Protein AF-A0A5Q2NMG6-F1 (afdb_monomer_lite)

Secondary structure (DSSP, 8-state):
-HHHHHHHHHHHHHH--HHHHHHHTS--HHHHHHIIIIIHHHHSS-TTEEEEEEEE-TTS-EEEEEEEEGGGTEEEEEE-HIIIIIS--HHHHHHHHHHHHHHHHTT-EEEEEEHHHHHS------S-------

Sequence (134 aa):
MISEIEEFVANERASAKGQRLEMLERDLHGTLKLLEKAILPVFNSLDGFSLEFEFKSSYGYNYYADVYYKPLHAIFECDGFVPHAELMTRERFAWERQRSRAISLGGYRYLPFSYDELDKKKRSLPSSDLRASW

pLDDT: mean 89.18, std 15.32, range [41.5, 98.75]

Foldseek 3Di:
DVVQLVVQLVVLLVPDDDPLNVVSPDDLVQLSLCCVQPNCVVPVHCPQKHAQDWDAAPVGDIGTAGMAHRVQLAGEHEDECCDPPVPDDPVNVVVVVSVVVRCVVVVYHYHYDYNVNSPDDDPPDPPDDPDDDD

Radius of gyration: 16.18 Å; chains: 1; bounding box: 41×34×40 Å

Structure (mmCIF, N/CA/C/O backbone):
data_AF-A0A5Q2NMG6-F1
#
_entry.id   AF-A0A5Q2NMG6-F1
#
loop_
_atom_site.group_PDB
_atom_site.id
_atom_site.type_symbol
_atom_site.label_atom_id
_atom_site.label_alt_id
_atom_site.label_comp_id
_atom_site.label_asym_id
_atom_site.label_entity_id
_atom_site.label_seq_id
_atom_site.pdbx_PDB_ins_code
_atom_site.Cartn_x
_atom_site.Cartn_y
_atom_site.Cartn_z
_atom_site.occupancy
_atom_site.B_iso_or_equiv
_atom_site.auth_seq_id
_atom_site.auth_comp_id
_atom_site.auth_asym_id
_atom_site.auth_atom_id
_atom_site.pdbx_PDB_model_num
ATOM 1 N N . MET A 1 1 ? -18.069 9.344 3.321 1.00 62.06 1 MET A N 1
ATOM 2 C CA . MET A 1 1 ? -17.290 8.681 2.253 1.00 62.06 1 MET A CA 1
ATOM 3 C C . MET A 1 1 ? -15.982 9.413 1.995 1.00 62.06 1 MET A C 1
ATOM 5 O O . MET A 1 1 ? -14.981 8.914 2.471 1.00 62.06 1 MET A O 1
ATOM 9 N N . ILE A 1 2 ? -15.947 10.595 1.354 1.00 72.12 2 ILE A N 1
ATOM 10 C CA . ILE A 1 2 ? -14.667 11.320 1.149 1.00 72.12 2 ILE A CA 1
ATOM 11 C C . ILE A 1 2 ? -13.988 11.646 2.490 1.00 72.12 2 ILE A C 1
ATOM 13 O O . ILE A 1 2 ? -12.831 11.301 2.680 1.00 72.12 2 ILE A O 1
ATOM 17 N N . SER A 1 3 ? -14.750 12.158 3.461 1.00 84.25 3 SER A N 1
ATOM 18 C CA . SER A 1 3 ? -14.241 12.452 4.809 1.00 84.25 3 SER A CA 1
ATOM 19 C C . SER A 1 3 ? -13.706 11.226 5.565 1.00 84.25 3 SER A C 1
ATOM 21 O O . SER A 1 3 ? -12.806 11.354 6.379 1.00 84.25 3 SER A O 1
ATOM 23 N N . GLU A 1 4 ? -14.253 10.036 5.298 1.00 93.44 4 GLU A N 1
ATOM 24 C CA . GLU A 1 4 ? -13.845 8.781 5.946 1.00 93.44 4 GLU A CA 1
ATOM 25 C C . GLU A 1 4 ? -12.524 8.265 5.366 1.00 93.44 4 GLU A C 1
ATOM 27 O O . GLU A 1 4 ? -11.645 7.839 6.109 1.00 93.44 4 GLU A O 1
ATOM 32 N N . ILE A 1 5 ? -12.349 8.363 4.043 1.00 96.00 5 ILE A N 1
ATOM 33 C CA . ILE A 1 5 ? -11.079 8.034 3.383 1.00 96.00 5 ILE A CA 1
ATOM 34 C C . ILE A 1 5 ? -9.978 8.992 3.845 1.00 96.00 5 ILE A C 1
ATOM 36 O O . ILE A 1 5 ? -8.869 8.551 4.131 1.00 96.00 5 ILE A O 1
ATOM 40 N N . GLU A 1 6 ? -10.267 10.292 3.926 1.00 95.75 6 GLU A N 1
ATOM 41 C CA . GLU A 1 6 ? -9.300 11.297 4.379 1.00 95.75 6 GLU A CA 1
ATOM 42 C C . GLU A 1 6 ? -8.828 11.027 5.813 1.00 95.75 6 GLU A C 1
ATOM 44 O O . GLU A 1 6 ? -7.623 11.026 6.074 1.00 95.75 6 GLU A O 1
ATOM 49 N N . GLU A 1 7 ? -9.760 10.740 6.727 1.00 97.06 7 GLU A N 1
ATOM 50 C CA . GLU A 1 7 ? -9.441 10.378 8.109 1.00 97.06 7 GLU A CA 1
ATOM 51 C C . GLU A 1 7 ? -8.633 9.075 8.181 1.00 97.06 7 GLU A C 1
ATOM 53 O O . GLU A 1 7 ? -7.614 9.009 8.872 1.00 97.06 7 GLU A O 1
ATOM 58 N N . PHE A 1 8 ? -9.027 8.056 7.413 1.00 98.00 8 PHE A N 1
ATOM 59 C CA . PHE A 1 8 ? -8.294 6.797 7.333 1.00 98.00 8 PHE A CA 1
ATOM 60 C C . PHE A 1 8 ? -6.855 7.002 6.843 1.00 98.00 8 PHE A C 1
ATOM 62 O O . PHE A 1 8 ? -5.916 6.553 7.495 1.00 98.00 8 PHE A O 1
ATOM 69 N N . VAL A 1 9 ? -6.648 7.748 5.755 1.00 97.88 9 VAL A N 1
ATOM 70 C CA . VAL A 1 9 ? -5.306 8.046 5.221 1.00 97.88 9 VAL A CA 1
ATOM 71 C C . VAL A 1 9 ? -4.466 8.839 6.225 1.00 97.88 9 VAL A C 1
ATOM 73 O O . VAL A 1 9 ? -3.270 8.572 6.373 1.00 97.88 9 VAL A O 1
ATOM 76 N N . ALA A 1 10 ? -5.065 9.796 6.937 1.00 97.62 10 ALA A N 1
ATOM 77 C CA . ALA A 1 10 ? -4.371 10.544 7.982 1.00 97.62 10 ALA A CA 1
ATOM 78 C C . ALA A 1 10 ? -3.896 9.621 9.118 1.00 97.62 10 ALA A C 1
ATOM 80 O O . ALA A 1 10 ? -2.743 9.719 9.546 1.00 97.62 10 ALA A O 1
ATOM 81 N N . ASN A 1 11 ? -4.740 8.680 9.547 1.00 98.00 11 ASN A N 1
ATOM 82 C CA . ASN A 1 11 ? -4.396 7.684 10.563 1.00 98.00 11 ASN A CA 1
ATOM 83 C C . ASN A 1 11 ? -3.298 6.714 10.082 1.00 98.00 11 ASN A C 1
ATOM 85 O O . ASN A 1 11 ? -2.366 6.394 10.830 1.00 98.00 11 ASN A O 1
ATOM 89 N N . GLU A 1 12 ? -3.352 6.289 8.820 1.00 98.31 12 GLU A N 1
ATOM 90 C CA . GLU A 1 12 ? -2.334 5.427 8.212 1.00 98.31 12 GLU A CA 1
ATOM 91 C C . GLU A 1 12 ? -0.966 6.117 8.159 1.00 98.31 12 GLU A C 1
ATOM 93 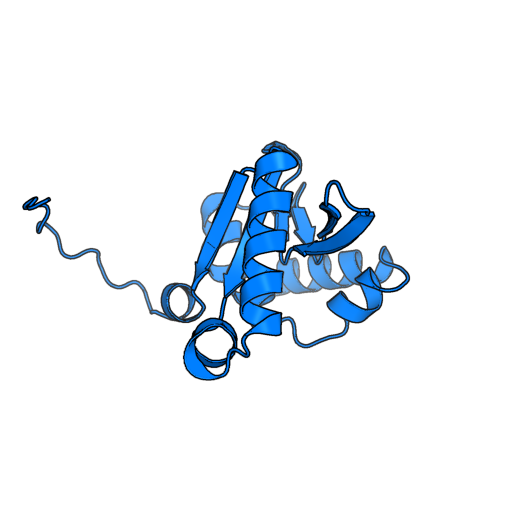O O . GLU A 1 12 ? 0.043 5.512 8.525 1.00 98.31 12 GLU A O 1
ATOM 98 N N . ARG A 1 13 ? -0.929 7.406 7.797 1.00 98.25 13 ARG A N 1
ATOM 99 C CA . ARG A 1 13 ? 0.293 8.226 7.830 1.00 98.25 13 ARG A CA 1
ATOM 100 C C . ARG A 1 13 ? 0.813 8.424 9.249 1.00 98.25 13 ARG A C 1
ATOM 102 O O . ARG A 1 13 ? 1.995 8.214 9.494 1.00 98.25 13 ARG A O 1
ATOM 109 N N . ALA A 1 14 ? -0.060 8.775 10.193 1.00 98.12 14 ALA A N 1
ATOM 110 C CA . ALA A 1 14 ? 0.330 9.021 11.581 1.00 98.12 14 ALA A CA 1
ATOM 111 C C . ALA A 1 14 ? 0.924 7.777 12.269 1.00 98.12 14 ALA A C 1
ATOM 113 O O . ALA A 1 14 ? 1.771 7.898 13.156 1.00 98.12 14 ALA A O 1
ATOM 114 N N . SER A 1 15 ? 0.492 6.581 11.862 1.00 96.94 15 SER A N 1
ATOM 115 C CA . SER A 1 15 ? 0.983 5.308 12.402 1.00 96.94 15 SER A CA 1
ATOM 116 C C . SER A 1 15 ? 2.206 4.742 11.665 1.00 96.94 15 SER A C 1
ATOM 118 O O . SER A 1 15 ? 2.917 3.897 12.219 1.00 96.94 15 SER A O 1
ATOM 120 N N . ALA A 1 16 ? 2.476 5.185 10.433 1.00 97.62 16 ALA A N 1
ATOM 121 C CA . ALA A 1 16 ? 3.571 4.685 9.610 1.00 97.62 16 ALA A CA 1
ATOM 122 C C . ALA A 1 16 ? 4.939 5.272 9.984 1.00 97.62 16 ALA A C 1
ATOM 124 O O . ALA A 1 16 ? 5.059 6.363 10.536 1.00 97.62 16 ALA A O 1
ATOM 125 N N . LYS A 1 17 ? 6.003 4.534 9.646 1.00 97.00 17 LYS A N 1
ATOM 126 C CA . LYS A 1 17 ? 7.403 4.960 9.792 1.00 97.00 17 LYS A CA 1
ATOM 127 C C . LYS A 1 17 ? 8.249 4.419 8.641 1.00 97.00 17 LYS A C 1
ATOM 129 O O . LYS A 1 17 ? 7.875 3.430 8.009 1.00 97.00 17 LYS A O 1
ATOM 134 N N . GLY A 1 18 ? 9.411 5.033 8.423 1.00 97.06 18 GLY A N 1
ATOM 135 C CA . GLY A 1 18 ? 10.392 4.590 7.429 1.00 97.06 18 GLY A CA 1
ATOM 136 C C . GLY A 1 18 ? 9.811 4.554 6.017 1.00 97.06 18 GLY A C 1
ATOM 137 O O . GLY A 1 18 ? 8.986 5.391 5.660 1.00 97.06 18 GLY A O 1
ATOM 138 N N . GLN A 1 19 ? 10.194 3.543 5.239 1.00 97.12 19 GLN A N 1
ATOM 139 C CA . GLN A 1 19 ? 9.812 3.438 3.832 1.00 97.12 19 GLN A CA 1
ATOM 140 C C . GLN A 1 19 ? 8.291 3.363 3.619 1.00 97.12 19 GLN A C 1
ATOM 142 O O . GLN A 1 19 ? 7.798 3.911 2.642 1.00 97.12 19 GLN A O 1
ATOM 147 N N . ARG A 1 20 ? 7.523 2.768 4.544 1.00 97.31 20 ARG A N 1
ATOM 148 C CA . ARG A 1 20 ? 6.054 2.784 4.458 1.00 97.31 20 ARG A CA 1
ATOM 149 C C . ARG A 1 20 ? 5.491 4.207 4.508 1.00 97.31 20 ARG A C 1
ATOM 151 O O . ARG A 1 20 ? 4.594 4.530 3.739 1.00 97.31 20 ARG A O 1
ATOM 158 N N . LEU A 1 21 ? 6.008 5.047 5.410 1.00 98.12 21 LEU A N 1
ATOM 159 C CA . LEU A 1 21 ? 5.590 6.449 5.497 1.00 98.12 21 LEU A CA 1
ATOM 160 C C . LEU A 1 21 ? 5.963 7.196 4.214 1.00 98.12 21 LEU A C 1
ATOM 162 O O . LEU A 1 21 ? 5.119 7.883 3.651 1.00 98.12 21 LEU A O 1
ATOM 166 N N . GLU A 1 22 ? 7.176 6.975 3.704 1.00 97.94 22 GLU A N 1
ATOM 167 C CA . GLU A 1 22 ? 7.610 7.559 2.430 1.00 97.94 22 GLU A CA 1
ATOM 168 C C . GLU A 1 22 ? 6.698 7.162 1.260 1.00 97.94 22 GLU A C 1
ATOM 170 O O . GLU A 1 22 ? 6.490 7.973 0.364 1.00 97.94 22 GLU A O 1
ATOM 175 N N . MET A 1 23 ? 6.147 5.940 1.241 1.00 96.94 23 MET A N 1
ATOM 176 C CA . MET A 1 23 ? 5.154 5.540 0.232 1.00 96.94 23 MET A CA 1
ATOM 177 C C . MET A 1 23 ? 3.821 6.270 0.432 1.00 96.94 23 MET A C 1
ATOM 179 O O . MET A 1 23 ? 3.279 6.813 -0.525 1.00 96.94 23 MET A O 1
ATOM 183 N N . LEU A 1 24 ? 3.331 6.364 1.673 1.00 97.62 24 LEU A N 1
ATOM 184 C CA . LEU A 1 24 ? 2.070 7.046 2.004 1.00 97.62 24 LEU A CA 1
ATOM 185 C C . LEU A 1 24 ? 2.095 8.560 1.741 1.00 97.62 24 LEU A C 1
ATOM 187 O O . LEU A 1 24 ? 1.038 9.187 1.620 1.00 97.62 24 LEU A O 1
ATOM 191 N N . GLU A 1 25 ? 3.279 9.165 1.696 1.00 97.19 25 GLU A N 1
ATOM 192 C CA . GLU A 1 25 ? 3.485 10.581 1.371 1.00 97.19 25 GLU A CA 1
ATOM 193 C C . GLU A 1 25 ? 3.549 10.859 -0.140 1.00 97.19 25 GLU A C 1
ATOM 195 O O . GLU A 1 25 ? 3.495 12.021 -0.547 1.00 97.19 25 GLU A O 1
ATOM 200 N N . ARG A 1 26 ? 3.628 9.819 -0.982 1.00 95.19 26 ARG A N 1
ATOM 201 C CA . ARG A 1 26 ? 3.563 9.958 -2.446 1.00 95.19 26 ARG A CA 1
ATOM 202 C C . ARG A 1 26 ? 2.139 10.252 -2.918 1.00 95.19 26 ARG A C 1
ATOM 204 O O . ARG A 1 26 ? 1.198 10.402 -2.138 1.00 95.19 26 ARG A O 1
ATOM 211 N N . ASP A 1 27 ? 1.996 10.339 -4.236 1.00 92.81 27 ASP A N 1
ATOM 212 C CA . ASP A 1 27 ? 0.695 10.391 -4.881 1.00 92.81 27 ASP A CA 1
ATOM 213 C C . ASP A 1 27 ? -0.052 9.057 -4.706 1.00 92.81 27 ASP A C 1
ATOM 215 O O . ASP A 1 27 ? 0.333 8.035 -5.272 1.00 92.81 27 ASP A O 1
ATOM 219 N N . LEU A 1 28 ? -1.129 9.094 -3.918 1.00 94.81 28 LEU A N 1
ATOM 220 C CA . LEU A 1 28 ? -2.003 7.956 -3.630 1.00 94.81 28 LEU A CA 1
ATOM 221 C C . LEU A 1 28 ? -3.224 7.897 -4.557 1.00 94.81 28 LEU A C 1
ATOM 223 O O . LEU A 1 28 ? -4.198 7.222 -4.237 1.00 94.81 28 LEU A O 1
ATOM 227 N N . HIS A 1 29 ? -3.230 8.607 -5.686 1.00 93.25 29 HIS A N 1
ATOM 228 C CA . HIS A 1 29 ? -4.402 8.711 -6.563 1.00 93.25 29 HIS A CA 1
ATOM 229 C C . HIS A 1 29 ? -5.019 7.356 -6.956 1.00 93.25 29 HIS A C 1
ATOM 231 O O . HIS A 1 29 ? -6.241 7.189 -6.903 1.00 93.25 29 HIS A O 1
ATOM 237 N N . GLY A 1 30 ? -4.185 6.364 -7.292 1.00 93.81 30 GLY A N 1
ATOM 238 C CA . GLY A 1 30 ? -4.633 4.996 -7.581 1.00 93.81 30 GLY A CA 1
ATOM 239 C C . GLY A 1 30 ? -5.279 4.319 -6.367 1.00 93.81 30 GLY A C 1
ATOM 240 O O . GLY A 1 30 ? -6.402 3.818 -6.463 1.00 93.81 30 GLY A O 1
ATOM 241 N N . THR A 1 31 ? -4.612 4.385 -5.214 1.00 96.69 31 THR A N 1
ATOM 242 C CA . THR A 1 31 ? -5.062 3.833 -3.928 1.00 96.69 31 THR A CA 1
ATOM 243 C C . THR A 1 31 ? -6.370 4.469 -3.451 1.00 96.69 31 THR A C 1
ATOM 245 O O . THR A 1 31 ? -7.309 3.766 -3.084 1.00 96.69 31 THR A O 1
ATOM 248 N N . LEU A 1 32 ? -6.492 5.798 -3.519 1.00 96.12 32 LEU A N 1
ATOM 249 C CA . LEU A 1 32 ? -7.712 6.525 -3.154 1.00 96.12 32 LEU A CA 1
ATOM 250 C C . LEU A 1 32 ? -8.893 6.099 -4.030 1.00 96.12 32 LEU A C 1
ATOM 252 O O . LEU A 1 32 ? -9.996 5.872 -3.528 1.00 96.12 32 LEU A O 1
ATOM 256 N N . LYS A 1 33 ? -8.658 5.928 -5.334 1.00 95.12 33 LYS A N 1
ATOM 257 C CA . LYS A 1 33 ? -9.680 5.447 -6.264 1.00 95.12 33 LYS A CA 1
ATOM 258 C C . LYS A 1 33 ? -10.095 4.006 -5.966 1.00 95.12 33 LYS A C 1
ATOM 260 O O . LYS A 1 33 ? -11.283 3.695 -6.023 1.00 95.12 33 LYS A O 1
ATOM 265 N N . LEU A 1 34 ? -9.150 3.143 -5.603 1.00 96.19 34 LEU A N 1
ATOM 266 C CA . LEU A 1 34 ? -9.421 1.769 -5.183 1.00 96.19 34 LEU A CA 1
ATOM 267 C C . LEU A 1 34 ? -10.298 1.724 -3.917 1.00 96.19 34 LEU A C 1
ATOM 269 O O . LEU A 1 34 ? -11.301 1.001 -3.890 1.00 96.19 34 LEU A O 1
ATOM 273 N N . LEU A 1 35 ? -9.988 2.552 -2.911 1.00 97.06 35 LEU A N 1
ATOM 274 C CA . LEU A 1 35 ? -10.806 2.693 -1.701 1.00 97.06 35 LEU A CA 1
ATOM 275 C C . LEU A 1 35 ? -12.236 3.144 -2.030 1.00 97.06 35 LEU A C 1
ATOM 277 O O . LEU A 1 35 ? -13.205 2.532 -1.577 1.00 97.06 35 LEU A O 1
ATOM 281 N N . GLU A 1 36 ? -12.368 4.190 -2.848 1.00 95.56 36 GLU A N 1
ATOM 282 C CA . GLU A 1 36 ? -13.654 4.810 -3.178 1.00 95.56 36 GLU A CA 1
ATOM 283 C C . GLU A 1 36 ? -14.536 3.923 -4.073 1.00 95.56 36 GLU A C 1
ATOM 285 O O . GLU A 1 36 ? -15.755 3.870 -3.893 1.00 95.56 36 GLU A O 1
ATOM 290 N N . LYS A 1 37 ? -13.945 3.254 -5.071 1.00 94.69 37 LYS A N 1
ATOM 291 C CA . LYS A 1 37 ? -14.696 2.586 -6.147 1.00 94.69 37 LYS A CA 1
ATOM 292 C C . LYS A 1 37 ? -14.843 1.081 -5.973 1.00 94.69 37 LYS A C 1
ATOM 294 O O . LYS A 1 37 ? -15.819 0.536 -6.485 1.00 94.69 37 LYS A O 1
ATOM 299 N N . ALA A 1 38 ? -13.923 0.421 -5.271 1.00 95.00 38 ALA A N 1
ATOM 300 C CA . ALA A 1 38 ? -13.948 -1.033 -5.105 1.00 95.00 38 ALA A CA 1
ATOM 301 C C . ALA A 1 38 ? -14.200 -1.456 -3.655 1.00 95.00 38 ALA A C 1
ATOM 303 O O . ALA A 1 38 ? -15.031 -2.329 -3.412 1.00 95.00 38 ALA A O 1
ATOM 304 N N . ILE A 1 39 ? -13.517 -0.837 -2.690 1.00 96.75 39 ILE A N 1
ATOM 305 C CA . ILE A 1 39 ? -13.541 -1.308 -1.299 1.00 96.75 39 ILE A CA 1
ATOM 306 C C . ILE A 1 39 ? -14.787 -0.822 -0.560 1.00 96.75 39 ILE A C 1
ATOM 308 O O . ILE A 1 39 ? -15.624 -1.640 -0.173 1.00 96.75 39 ILE A O 1
ATOM 312 N N . LEU A 1 40 ? -14.962 0.490 -0.393 1.00 95.25 40 LEU A N 1
ATOM 313 C CA . LEU A 1 40 ? -16.089 1.030 0.374 1.00 95.25 40 LEU A CA 1
ATOM 314 C C . LEU A 1 40 ? -17.464 0.560 -0.133 1.00 95.25 40 LEU A C 1
ATOM 316 O O . LEU A 1 40 ? -18.288 0.194 0.705 1.00 95.25 40 LEU A O 1
ATOM 320 N N . PRO A 1 41 ? -17.733 0.477 -1.453 1.00 94.19 41 PRO A N 1
ATOM 321 C CA . PRO A 1 41 ? -19.024 -0.006 -1.946 1.00 94.19 41 PRO A CA 1
ATOM 322 C C . PRO A 1 41 ? -19.349 -1.462 -1.582 1.00 94.19 41 PRO A C 1
ATOM 324 O O . PRO A 1 41 ? -20.520 -1.836 -1.606 1.00 94.19 41 PRO A O 1
ATOM 327 N N . VAL A 1 42 ? -18.338 -2.286 -1.287 1.00 95.38 42 VAL A N 1
ATOM 328 C CA . VAL A 1 42 ? -18.501 -3.713 -0.967 1.00 95.38 42 VAL A CA 1
ATOM 329 C C . VAL A 1 42 ? -18.478 -3.953 0.540 1.00 95.38 42 VAL A C 1
ATOM 331 O O . VAL A 1 42 ? -19.297 -4.714 1.051 1.00 95.38 42 VAL A O 1
ATOM 334 N N . PHE A 1 43 ? -17.549 -3.314 1.251 1.00 95.44 43 PHE A N 1
ATOM 335 C CA . PHE A 1 43 ? -17.302 -3.577 2.671 1.00 95.44 43 PHE A CA 1
ATOM 336 C C . PHE A 1 43 ? -18.027 -2.606 3.608 1.00 95.44 43 PHE A C 1
ATOM 338 O O . PHE A 1 43 ? -18.273 -2.956 4.759 1.00 95.44 43 PHE A O 1
ATOM 345 N N . ASN A 1 44 ? -18.387 -1.409 3.126 1.00 94.25 44 ASN A N 1
ATOM 346 C CA . ASN A 1 44 ? -19.055 -0.348 3.892 1.00 94.25 44 ASN A CA 1
ATOM 347 C C . ASN A 1 44 ? -18.329 0.055 5.200 1.00 94.25 44 ASN A C 1
ATOM 349 O O . ASN A 1 44 ? -18.958 0.525 6.144 1.00 94.25 44 ASN A O 1
ATOM 353 N N . SER A 1 45 ? -17.018 -0.184 5.265 1.00 95.38 45 SER A N 1
ATOM 354 C CA . SER A 1 45 ? -16.097 0.216 6.334 1.00 95.38 45 SER A CA 1
ATOM 355 C C . SER A 1 45 ? -14.654 0.023 5.840 1.00 95.38 45 SER A C 1
ATOM 357 O O . SER A 1 45 ? -14.410 -0.775 4.927 1.00 95.38 45 SER A O 1
ATOM 359 N N . LEU A 1 46 ? -13.704 0.736 6.451 1.00 97.62 46 LEU A N 1
ATOM 360 C CA . LEU A 1 46 ? -12.256 0.555 6.275 1.00 97.62 46 LEU A CA 1
ATOM 361 C C . LEU A 1 46 ? -11.603 -0.211 7.443 1.00 97.62 46 LEU A C 1
ATOM 363 O O . LEU A 1 46 ? -10.380 -0.352 7.502 1.00 97.62 46 LEU A O 1
ATOM 367 N N . ASP A 1 47 ? -12.402 -0.777 8.347 1.00 97.38 47 ASP A N 1
ATOM 368 C CA . ASP A 1 47 ? -11.903 -1.581 9.459 1.00 97.38 47 ASP A CA 1
ATOM 369 C C . ASP A 1 47 ? -11.137 -2.816 8.975 1.00 97.38 47 ASP A C 1
ATOM 371 O O . ASP A 1 47 ? -11.620 -3.623 8.178 1.00 97.38 47 ASP A O 1
ATOM 375 N N . GLY A 1 48 ? -9.929 -3.000 9.506 1.00 97.56 48 GLY A N 1
ATOM 376 C CA . GLY A 1 48 ? -9.057 -4.119 9.147 1.00 97.56 48 GLY A CA 1
ATOM 377 C C . GLY A 1 48 ? -8.316 -3.944 7.820 1.00 97.56 48 GLY A C 1
ATOM 378 O O . GLY A 1 48 ? -7.597 -4.871 7.426 1.00 97.56 48 GLY A O 1
ATOM 379 N N . PHE A 1 49 ? -8.463 -2.791 7.160 1.00 98.62 49 PHE A N 1
ATOM 380 C CA . PHE A 1 49 ? -7.634 -2.399 6.029 1.00 98.62 49 PHE A CA 1
ATOM 381 C C . PHE A 1 49 ? -6.366 -1.667 6.486 1.00 98.62 49 PHE A C 1
ATOM 383 O O . PHE A 1 49 ? -6.319 -1.060 7.555 1.00 98.62 49 PHE A O 1
ATOM 390 N N . SER A 1 50 ? -5.319 -1.737 5.670 1.00 98.50 50 SER A N 1
ATOM 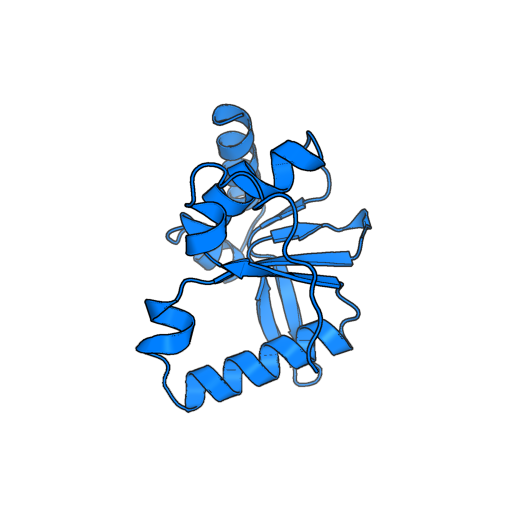391 C CA . SER A 1 50 ? -4.086 -0.966 5.835 1.00 98.50 50 SER A CA 1
ATOM 392 C C . SER A 1 50 ? -3.527 -0.597 4.469 1.00 98.50 50 SER A C 1
ATOM 394 O O . SER A 1 50 ? -3.566 -1.412 3.550 1.00 98.50 50 SER A O 1
ATOM 396 N N . LEU A 1 51 ? -3.002 0.612 4.342 1.00 98.56 51 LEU A N 1
ATOM 397 C CA . LEU A 1 51 ? -2.388 1.135 3.130 1.00 98.56 51 LEU A CA 1
ATOM 398 C C . LEU A 1 51 ? -0.888 0.867 3.105 1.00 98.56 51 LEU A C 1
ATOM 400 O O . LEU A 1 51 ? -0.258 0.770 4.166 1.00 98.56 51 LEU A O 1
ATOM 404 N N . GLU A 1 52 ? -0.316 0.782 1.906 1.00 98.06 52 GLU A N 1
ATOM 405 C CA . GLU A 1 52 ? 1.129 0.604 1.701 1.00 98.06 52 GLU A CA 1
ATOM 406 C C . GLU A 1 52 ? 1.685 -0.508 2.606 1.00 98.06 52 GLU A C 1
ATOM 408 O O . GLU A 1 52 ? 2.622 -0.327 3.390 1.00 98.06 52 GLU A O 1
ATOM 413 N N . PHE A 1 53 ? 1.009 -1.654 2.608 1.00 98.00 53 PHE A N 1
ATOM 414 C CA . PHE A 1 53 ? 1.312 -2.751 3.516 1.00 98.00 53 PHE A CA 1
ATOM 415 C C . PHE A 1 53 ? 2.630 -3.415 3.122 1.00 98.00 53 PHE A C 1
ATOM 417 O O . PHE A 1 53 ? 2.771 -3.915 2.007 1.00 98.00 53 PHE A O 1
ATOM 424 N N . GLU A 1 54 ? 3.586 -3.442 4.052 1.00 97.25 54 GLU A N 1
ATOM 425 C CA . GLU A 1 54 ? 4.879 -4.083 3.832 1.00 97.25 54 GLU A CA 1
ATOM 426 C C . GLU A 1 54 ? 4.763 -5.608 3.927 1.00 97.25 54 GLU A C 1
ATOM 428 O O . GLU A 1 54 ? 4.345 -6.156 4.950 1.00 97.25 54 GLU A O 1
ATOM 433 N N . PHE A 1 55 ? 5.222 -6.304 2.892 1.00 95.56 55 PHE A N 1
ATOM 434 C CA . PHE A 1 55 ? 5.402 -7.751 2.901 1.00 95.56 55 PHE A CA 1
ATOM 435 C C . PHE A 1 55 ? 6.756 -8.133 2.306 1.00 95.56 55 PHE A C 1
ATOM 437 O O . PHE A 1 55 ? 7.370 -7.377 1.551 1.00 95.56 55 PHE A O 1
ATOM 444 N N . LYS A 1 56 ? 7.244 -9.326 2.657 1.00 94.19 56 LYS A N 1
ATOM 445 C CA . LYS A 1 56 ? 8.577 -9.788 2.255 1.00 94.19 56 LYS A CA 1
ATOM 446 C C . LYS A 1 56 ? 8.501 -10.966 1.303 1.00 94.19 56 LYS A C 1
ATOM 448 O O . LYS A 1 56 ? 7.686 -11.868 1.473 1.00 94.19 56 LYS A O 1
ATOM 453 N N . SER A 1 57 ? 9.406 -10.994 0.331 1.00 92.56 57 SER A N 1
ATOM 454 C CA . SER A 1 57 ? 9.685 -12.232 -0.403 1.00 92.56 57 SER A CA 1
ATOM 455 C C . SER A 1 57 ? 10.464 -13.233 0.443 1.00 92.56 57 SER A C 1
ATOM 457 O O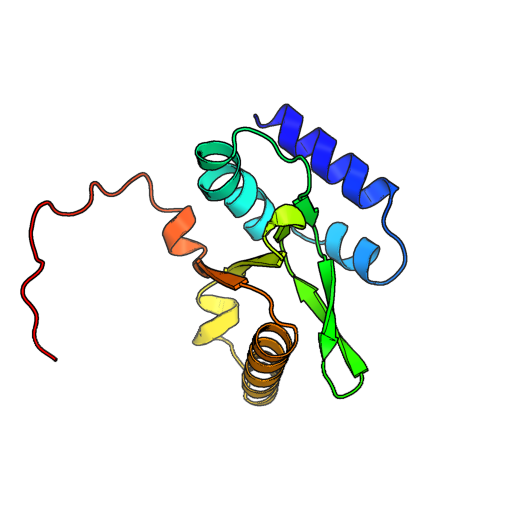 . SER A 1 57 ? 11.134 -12.878 1.413 1.00 92.56 57 SER A O 1
ATOM 459 N N . SER A 1 58 ? 10.492 -14.478 -0.032 1.00 86.81 58 SER A N 1
ATOM 460 C CA . SER A 1 58 ? 11.382 -15.537 0.457 1.00 86.81 58 SER A CA 1
ATOM 461 C C . SER A 1 58 ? 12.873 -15.175 0.420 1.00 86.81 58 SER A C 1
ATOM 463 O O . SER A 1 58 ? 13.665 -15.809 1.106 1.00 86.81 58 SER A O 1
ATOM 465 N N . TYR A 1 59 ? 13.263 -14.172 -0.373 1.00 86.88 59 TYR A N 1
ATOM 466 C CA . TYR A 1 59 ? 14.645 -13.701 -0.507 1.00 86.88 59 TYR A CA 1
ATOM 467 C C . TYR A 1 59 ? 14.937 -12.438 0.319 1.00 86.88 59 TYR A C 1
ATOM 469 O O . TYR A 1 59 ? 16.024 -11.881 0.217 1.00 86.88 59 TYR A O 1
ATOM 477 N N . GLY A 1 60 ? 13.979 -11.967 1.124 1.00 88.81 60 GLY A N 1
ATOM 478 C CA . GLY A 1 60 ? 14.166 -10.822 2.019 1.00 88.81 60 GLY A CA 1
ATOM 479 C C . GLY A 1 60 ? 13.932 -9.447 1.389 1.00 88.81 60 GLY A C 1
ATOM 480 O O . GLY A 1 60 ? 14.097 -8.447 2.081 1.00 88.81 60 GLY A O 1
ATOM 481 N N . TYR A 1 61 ? 13.514 -9.368 0.121 1.00 91.31 61 TYR A N 1
ATOM 482 C CA . TYR A 1 61 ? 13.077 -8.098 -0.470 1.00 91.31 61 TYR A CA 1
ATOM 483 C C . TYR A 1 61 ? 11.748 -7.648 0.123 1.00 91.31 61 TYR A C 1
ATOM 485 O O . TYR A 1 61 ? 10.812 -8.452 0.187 1.00 91.31 61 TYR A O 1
ATOM 493 N N . ASN A 1 62 ? 11.682 -6.368 0.480 1.00 93.75 62 ASN A N 1
ATOM 494 C CA . ASN A 1 62 ? 10.471 -5.689 0.913 1.00 93.75 62 ASN A CA 1
ATOM 495 C C . ASN A 1 62 ? 9.669 -5.202 -0.300 1.00 93.75 62 ASN A C 1
ATOM 497 O O . ASN A 1 62 ? 10.220 -4.599 -1.224 1.00 93.75 62 ASN A O 1
ATOM 501 N N . TYR A 1 63 ? 8.364 -5.438 -0.262 1.00 95.94 63 TYR A N 1
ATOM 502 C CA . TYR A 1 63 ? 7.380 -4.897 -1.188 1.00 95.94 63 TYR A CA 1
ATOM 503 C C . TYR A 1 63 ? 6.290 -4.191 -0.394 1.00 95.94 63 TYR A C 1
ATOM 505 O O . TYR A 1 63 ? 6.034 -4.541 0.755 1.00 95.94 63 TYR A O 1
ATOM 513 N N . TYR A 1 64 ? 5.637 -3.231 -1.036 1.00 96.75 64 TYR A N 1
ATOM 514 C CA . TYR A 1 64 ? 4.510 -2.492 -0.484 1.00 96.75 64 TYR A CA 1
ATOM 515 C C . TYR A 1 64 ? 3.299 -2.775 -1.359 1.00 96.75 64 TYR A C 1
ATOM 517 O O . TYR A 1 64 ? 3.444 -2.850 -2.582 1.00 96.75 64 TYR A O 1
ATOM 525 N N . ALA A 1 65 ? 2.166 -3.054 -0.730 1.00 97.62 65 ALA A N 1
ATOM 526 C CA . ALA A 1 65 ? 0.887 -3.266 -1.389 1.00 97.62 65 ALA A CA 1
ATOM 527 C C . ALA A 1 65 ? -0.039 -2.083 -1.132 1.00 97.62 65 ALA A C 1
ATOM 529 O O . ALA A 1 65 ? -0.139 -1.664 0.022 1.00 97.62 65 ALA A O 1
ATOM 530 N N . ASP A 1 66 ? -0.736 -1.601 -2.162 1.00 97.94 66 ASP A N 1
ATOM 531 C CA . ASP A 1 66 ? -1.563 -0.389 -2.068 1.00 97.94 66 ASP A CA 1
ATOM 532 C C . ASP A 1 66 ? -2.565 -0.503 -0.918 1.00 97.94 66 ASP A C 1
ATOM 534 O O . ASP A 1 66 ? -2.660 0.388 -0.072 1.00 97.94 66 ASP A O 1
ATOM 538 N N . VAL A 1 67 ? -3.284 -1.634 -0.859 1.00 98.56 67 VAL A N 1
ATOM 539 C CA . VAL A 1 67 ? -4.227 -1.939 0.216 1.00 98.56 67 VAL A CA 1
ATOM 540 C C . VAL A 1 67 ? -4.149 -3.407 0.631 1.00 98.56 67 VAL A C 1
ATOM 542 O O . VAL A 1 67 ? -4.258 -4.325 -0.181 1.00 98.56 67 VAL A O 1
ATOM 545 N N . TYR A 1 68 ? -4.060 -3.641 1.934 1.00 98.75 68 TYR A N 1
ATOM 546 C CA . TYR A 1 68 ? -4.138 -4.953 2.559 1.00 98.75 68 TYR A CA 1
ATOM 547 C C . TYR A 1 68 ? -5.375 -5.069 3.444 1.00 98.75 68 TYR A C 1
ATOM 549 O O . TYR A 1 68 ? -5.659 -4.170 4.227 1.00 98.75 68 TYR A O 1
ATOM 557 N N . TYR A 1 69 ? -6.078 -6.198 3.371 1.00 98.62 69 TYR A N 1
ATOM 558 C CA . TYR A 1 69 ? -7.204 -6.528 4.239 1.00 98.62 69 TYR A CA 1
ATOM 559 C C . TYR A 1 69 ? -6.874 -7.729 5.120 1.00 98.62 69 TYR A C 1
ATOM 561 O O . TYR A 1 69 ? -6.818 -8.881 4.664 1.00 98.62 69 TYR A O 1
ATOM 569 N N . LYS A 1 70 ? -6.686 -7.457 6.412 1.00 98.31 70 LYS A N 1
ATOM 570 C CA . LYS A 1 70 ? -6.238 -8.443 7.400 1.00 98.31 70 LYS A CA 1
ATOM 571 C C . LYS A 1 70 ? -7.175 -9.650 7.546 1.00 98.31 70 LYS A C 1
ATOM 573 O O . LYS A 1 70 ? -6.660 -10.767 7.538 1.00 98.31 70 LYS A O 1
ATOM 578 N N . PRO A 1 71 ? -8.509 -9.497 7.646 1.00 98.06 71 PRO A N 1
ATOM 579 C CA . PRO A 1 71 ? -9.415 -10.629 7.856 1.00 98.06 71 PRO A CA 1
ATOM 580 C C . PRO A 1 71 ? -9.388 -11.688 6.748 1.00 98.06 71 PRO A C 1
ATOM 582 O O . PRO A 1 71 ? -9.616 -12.862 7.030 1.00 98.06 71 PRO A O 1
ATOM 585 N N . LEU A 1 72 ? -9.091 -11.306 5.499 1.00 97.81 72 LEU A N 1
ATOM 586 C CA . LEU A 1 72 ? -9.008 -12.255 4.380 1.00 97.81 72 LEU A CA 1
ATOM 587 C C . LEU A 1 72 ? -7.582 -12.566 3.937 1.00 97.81 72 LEU A C 1
ATOM 589 O O . LEU A 1 72 ? -7.422 -13.389 3.031 1.00 97.81 72 LEU A O 1
ATOM 593 N N . HIS A 1 73 ? -6.578 -11.948 4.563 1.00 98.12 73 HIS A N 1
ATOM 594 C CA . HIS A 1 73 ? -5.191 -11.994 4.110 1.00 98.12 73 HIS A CA 1
ATOM 595 C C . HIS A 1 73 ? -5.110 -11.625 2.615 1.00 98.12 73 HIS A C 1
ATOM 597 O O . HIS A 1 73 ? -4.589 -12.378 1.796 1.00 98.12 73 HIS A O 1
ATOM 603 N N . ALA A 1 74 ? -5.740 -10.509 2.237 1.00 98.44 74 ALA A N 1
ATOM 604 C CA . ALA A 1 74 ? -5.934 -10.113 0.842 1.00 98.44 74 ALA A CA 1
ATOM 605 C C . ALA A 1 74 ? -5.196 -8.812 0.517 1.00 98.44 74 ALA A C 1
ATOM 607 O O . ALA A 1 74 ? -5.215 -7.884 1.317 1.00 98.44 74 ALA A O 1
ATOM 608 N N . ILE A 1 75 ? -4.575 -8.757 -0.657 1.00 98.50 75 ILE A N 1
ATOM 609 C CA . ILE A 1 75 ? -3.914 -7.587 -1.232 1.00 98.50 75 ILE A CA 1
ATOM 610 C C . ILE A 1 75 ? -4.732 -7.117 -2.431 1.00 98.50 75 ILE A C 1
ATOM 612 O O . ILE A 1 75 ? -5.054 -7.916 -3.315 1.00 98.50 75 ILE A O 1
ATOM 616 N N . PHE A 1 76 ? -5.029 -5.824 -2.456 1.00 98.50 76 PHE A N 1
ATOM 617 C CA . PHE A 1 76 ? -5.676 -5.128 -3.556 1.00 98.50 76 PHE A CA 1
ATOM 618 C C . PHE A 1 76 ? -4.683 -4.115 -4.130 1.00 98.50 76 PHE A C 1
ATOM 620 O O . PHE A 1 76 ? -4.044 -3.392 -3.368 1.00 98.50 76 PHE A O 1
ATOM 627 N N . GLU A 1 77 ? -4.568 -4.065 -5.454 1.00 97.12 77 GLU A N 1
ATOM 628 C CA . GLU A 1 77 ? -3.645 -3.168 -6.167 1.00 97.12 77 GLU A CA 1
ATOM 629 C C . GLU A 1 77 ? -4.384 -2.368 -7.230 1.00 97.12 77 GLU A C 1
ATOM 631 O O . GLU A 1 77 ? -5.357 -2.865 -7.802 1.00 97.12 77 GLU A O 1
ATOM 636 N N . CYS A 1 78 ? -3.898 -1.168 -7.530 1.00 95.88 78 CYS A N 1
ATOM 637 C CA . CYS A 1 78 ? -4.371 -0.322 -8.616 1.00 95.88 78 CYS A CA 1
ATOM 638 C C . CYS A 1 78 ? -3.234 -0.055 -9.615 1.00 95.88 78 CYS A C 1
ATOM 640 O O . CYS A 1 78 ? -2.438 0.869 -9.455 1.00 95.88 78 CYS A O 1
ATOM 642 N N . ASP A 1 79 ? -3.185 -0.841 -10.689 1.00 92.38 79 ASP A N 1
ATOM 643 C CA . ASP A 1 79 ? -2.143 -0.747 -11.709 1.00 92.38 79 ASP A CA 1
ATOM 644 C C . ASP A 1 79 ? -2.559 0.188 -12.860 1.00 92.38 79 ASP A C 1
ATOM 646 O O . ASP A 1 79 ? -3.609 0.026 -13.492 1.00 92.38 79 ASP A O 1
ATOM 650 N N . GLY A 1 80 ? -1.706 1.158 -13.195 1.00 86.56 80 GLY A N 1
ATOM 651 C CA . GLY A 1 80 ? -1.872 1.998 -14.387 1.00 86.56 80 GLY A CA 1
ATOM 652 C C . GLY A 1 80 ? -1.250 1.368 -15.640 1.00 86.56 80 GLY A C 1
ATOM 653 O O . GLY A 1 80 ? -0.099 0.936 -15.598 1.00 86.56 80 GLY A O 1
ATOM 654 N N . PHE A 1 81 ? -1.947 1.378 -16.785 1.00 84.44 81 PHE A N 1
ATOM 655 C CA . PHE A 1 81 ? -1.443 0.774 -18.033 1.00 84.44 81 PHE A CA 1
ATOM 656 C C . PHE A 1 81 ? -0.103 1.364 -18.499 1.00 84.44 81 PHE A C 1
ATOM 658 O O . PHE A 1 81 ? 0.833 0.630 -18.809 1.00 84.44 81 PHE A O 1
ATOM 665 N N . VAL A 1 82 ? 0.019 2.692 -18.513 1.00 80.75 82 VAL A N 1
ATOM 666 C CA . VAL A 1 82 ? 1.239 3.368 -18.980 1.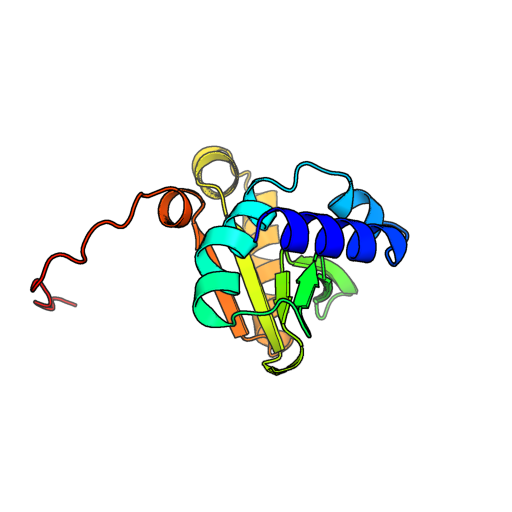00 80.75 82 VAL A CA 1
ATOM 667 C C . VAL A 1 82 ? 2.468 2.963 -18.141 1.00 80.75 82 VAL A C 1
ATOM 669 O O . VAL A 1 82 ? 3.437 2.460 -18.715 1.00 80.75 82 VAL A O 1
ATOM 672 N N . PRO A 1 83 ? 2.453 3.091 -16.796 1.00 76.75 83 PRO A N 1
ATOM 673 C CA . PRO A 1 83 ? 3.590 2.674 -15.974 1.00 76.75 83 PRO A CA 1
ATOM 674 C C . PRO A 1 83 ? 3.811 1.153 -15.912 1.00 76.75 83 PRO A C 1
ATOM 676 O O . PRO A 1 83 ? 4.958 0.722 -15.770 1.00 76.75 83 PRO A O 1
ATOM 679 N N . HIS A 1 84 ? 2.754 0.336 -16.015 1.00 78.94 84 HIS A N 1
ATOM 680 C CA . HIS A 1 84 ? 2.838 -1.118 -15.802 1.00 78.94 84 HIS A CA 1
ATOM 681 C C . HIS A 1 84 ? 2.820 -1.963 -17.085 1.00 78.94 84 HIS A C 1
ATOM 683 O O . HIS A 1 84 ? 2.932 -3.186 -17.005 1.00 78.94 84 HIS A O 1
ATOM 689 N N . ALA A 1 85 ? 2.725 -1.359 -18.267 1.00 80.88 85 ALA A N 1
ATOM 690 C CA . ALA A 1 85 ? 2.790 -2.087 -19.534 1.00 80.88 85 ALA A CA 1
ATOM 691 C C . ALA A 1 85 ? 3.574 -1.328 -20.609 1.00 80.88 85 ALA A C 1
ATOM 693 O O . ALA A 1 85 ? 4.477 -1.903 -21.212 1.00 80.88 85 ALA A O 1
ATOM 694 N N . GLU A 1 86 ? 3.266 -0.051 -20.839 1.00 84.38 86 GLU A N 1
ATOM 695 C CA . GLU A 1 86 ? 3.828 0.697 -21.972 1.00 84.38 86 GLU A CA 1
ATOM 696 C C . GLU A 1 86 ? 5.291 1.110 -21.754 1.00 84.38 86 GLU A C 1
ATOM 698 O O . GLU A 1 86 ? 6.141 0.871 -22.610 1.00 84.38 86 GLU A O 1
ATOM 703 N N . LEU A 1 87 ? 5.601 1.696 -20.595 1.00 88.81 87 LEU A N 1
ATOM 704 C CA . LEU A 1 87 ? 6.933 2.231 -20.275 1.00 88.81 87 LEU A CA 1
ATOM 705 C C . LEU A 1 87 ? 7.789 1.266 -19.437 1.00 88.81 87 LEU A C 1
ATOM 707 O O . LEU A 1 87 ? 8.786 1.660 -18.829 1.00 88.81 87 LEU A O 1
ATOM 711 N N . MET A 1 88 ? 7.397 -0.005 -19.371 1.00 91.62 88 MET A N 1
ATOM 712 C CA . MET A 1 88 ? 8.031 -0.988 -18.500 1.00 91.62 88 MET A CA 1
ATOM 713 C C . MET A 1 88 ? 9.417 -1.410 -19.014 1.00 91.62 88 MET A C 1
ATOM 715 O O . MET A 1 88 ? 9.562 -1.918 -20.126 1.00 91.62 88 MET A O 1
ATOM 719 N N . THR A 1 89 ? 10.446 -1.284 -18.169 1.00 94.56 89 THR A N 1
ATOM 720 C CA . THR A 1 89 ? 11.779 -1.843 -18.456 1.00 94.56 89 THR A CA 1
ATOM 721 C C . THR A 1 89 ? 11.832 -3.348 -18.185 1.00 94.56 89 THR A C 1
ATOM 723 O O . THR A 1 89 ? 10.996 -3.907 -17.469 1.00 94.56 89 THR A O 1
ATOM 726 N N . ARG A 1 90 ? 12.861 -4.031 -18.706 1.00 94.38 90 ARG A N 1
ATOM 727 C CA . ARG A 1 90 ? 13.072 -5.468 -18.454 1.00 94.38 90 ARG A CA 1
ATOM 728 C C . ARG A 1 90 ? 13.309 -5.767 -16.973 1.00 94.38 90 ARG A C 1
ATOM 730 O O . ARG A 1 90 ? 12.781 -6.762 -16.475 1.00 94.38 90 ARG A O 1
ATOM 737 N N . GLU A 1 91 ? 14.062 -4.921 -16.267 1.00 93.50 91 GLU A N 1
ATOM 738 C CA . GLU A 1 91 ? 14.285 -5.089 -14.826 1.00 93.50 91 GLU A CA 1
ATOM 739 C C . GLU A 1 91 ? 12.981 -4.908 -14.053 1.00 93.50 91 GLU A C 1
ATOM 741 O O . GLU A 1 91 ? 12.656 -5.736 -13.202 1.00 93.50 91 GLU A O 1
ATOM 746 N N . ARG A 1 92 ? 12.199 -3.871 -14.386 1.00 90.31 92 ARG A N 1
ATOM 747 C CA . ARG A 1 92 ? 10.900 -3.626 -13.751 1.00 90.31 92 ARG A CA 1
ATOM 748 C C . ARG A 1 92 ? 9.943 -4.790 -13.987 1.00 90.31 92 ARG A C 1
ATOM 750 O O .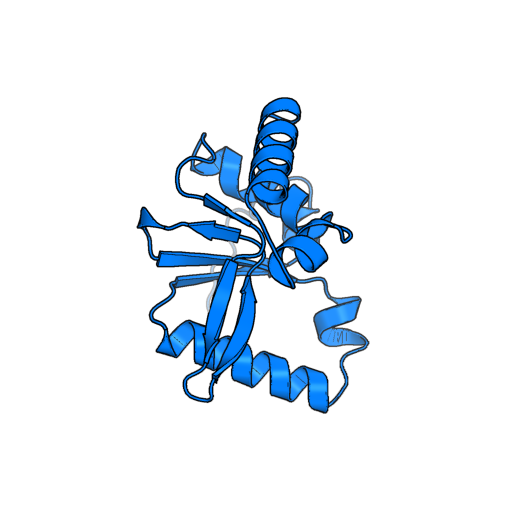 ARG A 1 92 ? 9.310 -5.244 -13.040 1.00 90.31 92 ARG A O 1
ATOM 757 N N . PHE A 1 93 ? 9.896 -5.329 -15.204 1.00 92.50 93 PHE A N 1
ATOM 758 C CA . PHE A 1 93 ? 9.102 -6.519 -15.506 1.00 92.50 93 PHE A CA 1
ATOM 759 C C . PHE A 1 93 ? 9.508 -7.712 -14.631 1.00 92.50 93 PHE A C 1
ATOM 761 O O . PHE A 1 93 ? 8.657 -8.333 -13.992 1.00 92.50 93 PHE A O 1
ATOM 768 N N . ALA A 1 94 ? 10.806 -8.023 -14.554 1.00 93.38 94 ALA A N 1
ATOM 769 C CA . ALA A 1 94 ? 11.304 -9.122 -13.726 1.00 93.38 94 ALA A CA 1
ATOM 770 C C . ALA A 1 94 ? 10.992 -8.912 -12.233 1.00 93.38 94 ALA A C 1
ATOM 772 O O . ALA A 1 94 ? 10.594 -9.863 -11.549 1.00 93.38 94 ALA A O 1
ATOM 773 N N . TRP A 1 95 ? 11.107 -7.669 -11.756 1.00 91.62 95 TRP A N 1
ATOM 774 C CA . TRP A 1 95 ? 10.760 -7.263 -10.396 1.00 91.62 95 TRP A CA 1
ATOM 775 C C . TRP A 1 95 ? 9.278 -7.491 -10.091 1.00 91.62 95 TRP A C 1
ATOM 777 O O . TRP A 1 95 ? 8.953 -8.126 -9.091 1.00 91.62 95 TRP A O 1
ATOM 787 N N . GLU A 1 96 ? 8.377 -7.085 -10.988 1.00 92.31 96 GLU A N 1
ATOM 788 C CA . GLU A 1 96 ? 6.938 -7.340 -10.856 1.00 92.31 96 GLU A CA 1
ATOM 789 C C . GLU A 1 96 ? 6.621 -8.844 -10.861 1.00 92.31 96 GLU A C 1
ATOM 791 O O . GLU A 1 96 ? 5.779 -9.313 -10.094 1.00 92.31 96 GLU A O 1
ATOM 796 N N . ARG A 1 97 ? 7.333 -9.655 -11.661 1.00 94.31 97 ARG A N 1
ATOM 797 C CA . ARG A 1 97 ? 7.170 -11.122 -11.618 1.00 94.31 97 ARG A CA 1
ATOM 798 C C . ARG A 1 97 ? 7.635 -11.713 -10.290 1.00 94.31 97 ARG A C 1
ATOM 800 O O . ARG A 1 97 ? 7.012 -12.652 -9.794 1.00 94.31 97 ARG A O 1
ATOM 807 N N . GLN A 1 98 ? 8.716 -11.192 -9.713 1.00 94.69 98 GLN A N 1
ATOM 808 C CA . GLN A 1 98 ? 9.174 -11.597 -8.384 1.00 94.69 98 GLN A CA 1
ATOM 809 C C . GLN A 1 98 ? 8.176 -11.190 -7.301 1.00 94.69 98 GLN A C 1
ATOM 811 O O . GLN A 1 98 ? 7.844 -12.021 -6.454 1.00 94.69 98 GLN A O 1
ATOM 816 N N . ARG A 1 99 ? 7.646 -9.968 -7.382 1.00 95.06 99 ARG A N 1
ATOM 817 C CA . ARG A 1 99 ? 6.605 -9.456 -6.493 1.00 95.06 99 ARG A CA 1
ATOM 818 C C . ARG A 1 99 ? 5.362 -10.336 -6.528 1.00 95.06 99 ARG A C 1
ATOM 820 O O . ARG A 1 99 ? 4.945 -10.820 -5.482 1.00 95.06 99 ARG A O 1
ATOM 827 N N . SER A 1 100 ? 4.829 -10.649 -7.713 1.00 94.94 100 SER A N 1
ATOM 828 C CA . SER A 1 100 ? 3.665 -11.541 -7.831 1.00 94.94 100 SER A CA 1
ATOM 829 C C . SER A 1 100 ? 3.918 -12.915 -7.198 1.00 94.94 100 SER A C 1
ATOM 831 O O . SER A 1 100 ? 3.045 -13.441 -6.515 1.00 94.94 100 SER A O 1
ATOM 833 N N . ARG A 1 101 ? 5.121 -13.488 -7.352 1.00 95.31 101 ARG A N 1
ATOM 834 C CA . ARG A 1 101 ? 5.469 -14.747 -6.669 1.00 95.31 101 ARG A CA 1
ATOM 835 C C . ARG A 1 101 ? 5.534 -14.587 -5.153 1.00 95.31 101 ARG A C 1
ATOM 837 O O . ARG A 1 101 ? 5.084 -15.484 -4.451 1.00 95.31 101 ARG A O 1
ATOM 844 N N . ALA A 1 102 ? 6.080 -13.481 -4.652 1.00 96.69 102 ALA A N 1
ATOM 845 C CA . ALA A 1 102 ? 6.126 -13.200 -3.219 1.00 96.69 102 ALA A CA 1
ATOM 846 C C . ALA A 1 102 ? 4.715 -13.114 -2.618 1.00 96.69 102 ALA A C 1
ATOM 848 O O . ALA A 1 102 ? 4.472 -13.698 -1.567 1.00 96.69 102 ALA A O 1
ATOM 849 N N . ILE A 1 103 ? 3.775 -12.482 -3.327 1.00 96.94 103 ILE A N 1
ATOM 850 C CA . ILE A 1 103 ? 2.360 -12.428 -2.938 1.00 96.94 103 ILE A CA 1
ATOM 851 C C . ILE A 1 103 ? 1.765 -13.844 -2.884 1.00 96.94 103 ILE A C 1
ATOM 853 O O . ILE A 1 103 ? 1.195 -14.247 -1.872 1.00 96.94 103 ILE A O 1
ATOM 857 N N . SER A 1 104 ? 1.949 -14.642 -3.939 1.00 96.31 104 SER A N 1
ATOM 858 C CA . SER A 1 104 ? 1.418 -16.011 -3.983 1.00 96.31 104 SER A CA 1
ATOM 859 C C . SER A 1 104 ? 2.004 -16.916 -2.895 1.00 96.31 104 SER A C 1
ATOM 861 O O . SER A 1 104 ? 1.262 -17.606 -2.201 1.00 96.31 104 SER A O 1
ATOM 863 N N . LEU A 1 105 ? 3.327 -16.908 -2.718 1.00 95.94 105 LEU A N 1
ATOM 864 C CA . LEU A 1 105 ? 4.010 -17.729 -1.711 1.00 95.94 105 LEU A CA 1
ATOM 865 C C . LEU A 1 105 ? 3.744 -17.247 -0.280 1.00 95.94 105 LEU A C 1
ATOM 867 O O . LEU A 1 105 ? 3.777 -18.055 0.643 1.00 95.94 105 LEU A O 1
ATOM 871 N N . GLY A 1 106 ? 3.447 -15.958 -0.097 1.00 95.31 106 GLY A N 1
ATOM 872 C CA . GLY A 1 106 ? 2.999 -15.396 1.176 1.00 95.31 106 GLY A CA 1
ATOM 873 C C . GLY A 1 106 ? 1.574 -15.802 1.567 1.00 95.31 106 GLY A C 1
ATOM 874 O O . GLY A 1 106 ? 1.145 -15.510 2.679 1.00 95.31 106 GLY A O 1
ATOM 875 N N . GLY A 1 107 ? 0.839 -16.492 0.686 1.00 96.75 107 GLY A N 1
ATOM 876 C CA . GLY A 1 107 ? -0.532 -16.930 0.949 1.00 96.75 107 GLY A CA 1
ATOM 877 C C . GLY A 1 107 ? -1.557 -15.799 0.886 1.00 96.75 107 GLY A C 1
ATOM 878 O O . GLY A 1 107 ? -2.658 -15.943 1.421 1.00 96.75 107 GLY A O 1
ATOM 879 N N . TYR A 1 108 ? -1.202 -14.684 0.246 1.00 98.06 108 TYR A N 1
ATOM 880 C CA . TYR A 1 108 ? -2.105 -13.561 0.061 1.00 98.06 108 TYR A CA 1
ATOM 881 C C . TYR A 1 108 ? -3.095 -13.856 -1.065 1.00 98.06 108 TYR A C 1
ATOM 883 O O . TYR A 1 108 ? -2.717 -14.322 -2.145 1.00 98.06 108 TYR A O 1
ATOM 891 N N . ARG A 1 109 ? -4.368 -13.514 -0.859 1.00 98.38 109 ARG A N 1
ATOM 892 C CA . ARG A 1 109 ? -5.305 -13.389 -1.984 1.00 98.38 109 ARG A CA 1
ATOM 893 C C . ARG A 1 109 ? -4.930 -12.137 -2.760 1.00 98.38 109 ARG A C 1
ATOM 895 O O . ARG A 1 109 ? -4.835 -11.074 -2.161 1.00 98.38 109 ARG A O 1
ATOM 902 N N . TYR A 1 110 ? -4.717 -12.261 -4.063 1.00 97.62 110 TYR A N 1
ATOM 903 C CA . TYR A 1 110 ? -4.255 -11.153 -4.891 1.00 97.62 110 TYR A CA 1
ATOM 904 C C . TYR A 1 110 ? -5.370 -10.648 -5.800 1.00 97.62 110 TYR A C 1
ATOM 906 O O . TYR A 1 110 ? -5.893 -11.419 -6.606 1.00 97.62 110 TYR A O 1
ATOM 914 N N . LEU A 1 111 ? -5.735 -9.374 -5.655 1.00 97.38 111 LEU A N 1
ATOM 915 C CA . LEU A 1 111 ? -6.814 -8.722 -6.394 1.00 97.38 111 LEU A CA 1
ATOM 916 C C . LEU A 1 111 ? -6.286 -7.461 -7.103 1.00 97.38 111 LEU A C 1
ATOM 918 O O . LEU A 1 111 ? -6.445 -6.356 -6.583 1.00 97.38 111 LEU A O 1
ATOM 922 N N . PRO A 1 112 ? -5.627 -7.606 -8.265 1.00 95.56 112 PRO A N 1
ATOM 923 C CA . PRO A 1 112 ? -5.202 -6.462 -9.057 1.00 95.56 112 PRO A CA 1
ATOM 924 C C . PRO A 1 112 ? -6.393 -5.838 -9.791 1.00 95.56 112 PRO A C 1
ATOM 926 O O . PRO A 1 112 ? -7.173 -6.541 -10.434 1.00 95.56 112 PRO A O 1
ATOM 929 N N . PHE A 1 113 ? -6.497 -4.516 -9.726 1.00 95.50 113 PHE A N 1
ATOM 930 C CA . PHE A 1 113 ? -7.419 -3.699 -10.505 1.00 95.50 113 PHE A CA 1
ATOM 931 C C . PHE A 1 113 ? -6.613 -2.847 -11.471 1.00 95.50 113 PHE A C 1
ATOM 933 O O . PHE A 1 113 ? -5.553 -2.332 -11.122 1.00 95.50 113 PHE A O 1
ATOM 940 N N . SER A 1 114 ? -7.137 -2.641 -12.675 1.00 93.56 114 SER A N 1
ATOM 941 C CA . SER A 1 114 ? -6.581 -1.594 -13.534 1.00 93.56 114 SER A CA 1
ATOM 942 C C . SER A 1 114 ? -7.170 -0.241 -13.151 1.00 93.56 114 SER A C 1
ATOM 944 O O . SER A 1 114 ? -8.371 -0.128 -12.885 1.00 93.56 114 SER A O 1
ATOM 946 N N . TYR A 1 115 ? -6.357 0.812 -13.190 1.00 92.06 115 TYR A N 1
ATOM 947 C CA . TYR A 1 115 ? -6.860 2.173 -13.011 1.00 92.06 115 TYR A CA 1
ATOM 948 C C . TYR A 1 115 ? -8.000 2.475 -14.002 1.00 92.06 115 TYR A C 1
ATOM 950 O O . TYR A 1 115 ? -9.023 3.039 -13.621 1.00 92.06 115 TYR A O 1
ATOM 958 N N . ASP A 1 116 ? -7.872 2.017 -15.252 1.00 90.12 116 ASP A N 1
ATOM 959 C CA . ASP A 1 116 ? -8.883 2.188 -16.302 1.00 90.12 116 ASP A CA 1
ATOM 960 C C . ASP A 1 116 ? -10.202 1.457 -16.010 1.00 90.12 116 ASP A C 1
ATOM 962 O O . ASP A 1 116 ? -11.265 1.876 -16.469 1.00 90.12 116 ASP A O 1
ATOM 966 N N . GLU A 1 117 ? -10.168 0.337 -15.287 1.00 90.69 117 GLU A N 1
ATOM 967 C CA . GLU A 1 117 ? -11.374 -0.342 -14.806 1.00 90.69 117 GLU A CA 1
ATOM 968 C C . GLU A 1 117 ? -12.080 0.489 -13.737 1.00 90.69 117 GLU A C 1
ATOM 970 O O . GLU A 1 117 ? -13.291 0.692 -13.833 1.00 90.69 117 GLU A O 1
ATOM 975 N N . LEU A 1 118 ? -11.326 1.007 -12.766 1.00 90.75 118 LEU A N 1
ATOM 976 C CA . LEU A 1 118 ? -11.874 1.803 -11.668 1.00 90.75 118 LEU A CA 1
ATOM 977 C C . LEU A 1 118 ? -12.353 3.191 -12.122 1.00 90.75 118 LEU A C 1
ATOM 979 O O . LEU A 1 118 ? -13.268 3.758 -11.522 1.00 90.75 118 LEU A O 1
ATOM 983 N N . ASP A 1 119 ? -11.743 3.749 -13.170 1.00 87.06 119 ASP A N 1
ATOM 984 C CA . ASP A 1 119 ? -12.093 5.064 -13.714 1.00 87.06 119 ASP A CA 1
ATOM 985 C C . ASP A 1 119 ? -13.335 5.037 -14.618 1.00 87.06 119 ASP A C 1
ATOM 987 O O . ASP A 1 119 ? -14.022 6.049 -14.793 1.00 87.06 119 ASP A O 1
ATOM 991 N N . LYS A 1 120 ? -13.697 3.869 -15.163 1.00 80.12 120 LYS A N 1
ATOM 992 C CA . LYS A 1 120 ? -14.921 3.735 -15.959 1.00 80.12 120 LYS A CA 1
ATOM 993 C C . LYS A 1 120 ? -16.148 4.021 -15.091 1.00 80.12 120 LYS A C 1
ATOM 995 O O . LYS A 1 120 ? -16.477 3.282 -14.166 1.00 80.12 120 LYS A O 1
ATOM 1000 N N . LYS A 1 121 ? -16.933 5.037 -15.470 1.00 58.03 121 LYS A N 1
ATOM 1001 C CA . LYS A 1 121 ? -18.333 5.152 -15.022 1.00 58.03 121 LYS A CA 1
ATOM 1002 C C . LYS A 1 121 ? -19.045 3.856 -15.390 1.00 58.03 121 LYS A C 1
ATOM 1004 O O . LYS A 1 121 ? -19.117 3.572 -16.582 1.00 58.03 121 LYS A O 1
ATOM 1009 N N . LYS A 1 122 ? -19.531 3.107 -14.380 1.00 49.62 122 LYS A N 1
ATOM 1010 C CA . LYS A 1 122 ? -20.325 1.862 -14.477 1.00 49.62 122 LYS A CA 1
ATOM 1011 C C . LYS A 1 122 ? -20.745 1.573 -15.918 1.00 49.62 122 LYS A C 1
ATOM 1013 O O . LYS A 1 122 ? -21.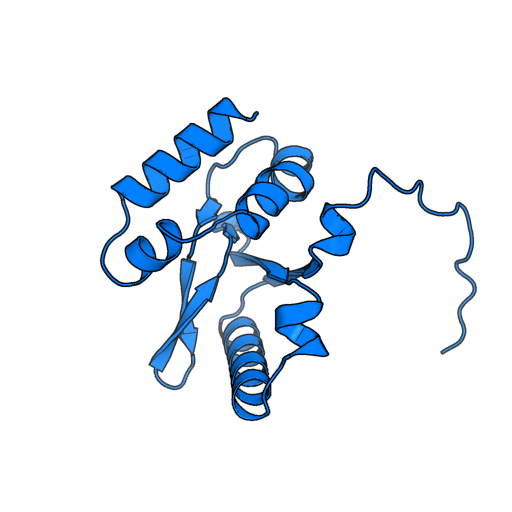812 2.002 -16.357 1.00 49.62 122 LYS A O 1
ATOM 1018 N N . ARG A 1 123 ? -19.906 0.852 -16.665 1.00 43.00 123 ARG A N 1
ATOM 1019 C CA . ARG A 1 123 ? -20.381 0.217 -17.887 1.00 43.00 123 ARG A CA 1
ATOM 1020 C C . ARG A 1 123 ? -21.341 -0.844 -17.375 1.00 43.00 123 ARG A C 1
ATOM 1022 O O . ARG A 1 123 ? -20.913 -1.737 -16.647 1.00 43.00 123 ARG A O 1
ATOM 1029 N N . SER A 1 124 ? -22.635 -0.701 -17.657 1.00 41.50 124 SER A N 1
ATOM 1030 C CA . SER A 1 124 ? -23.550 -1.828 -17.505 1.00 41.50 124 SER A CA 1
ATOM 1031 C C . SER A 1 124 ? -22.869 -3.005 -18.188 1.00 41.50 124 SER A C 1
ATOM 1033 O O . SER A 1 124 ? -22.485 -2.876 -19.357 1.00 41.50 124 SER A O 1
ATOM 1035 N N . LEU A 1 125 ? -22.634 -4.092 -17.445 1.00 41.50 125 LEU A N 1
ATOM 1036 C CA . LEU A 1 125 ? -22.206 -5.352 -18.044 1.00 41.50 125 LEU A CA 1
ATOM 1037 C C . LEU A 1 125 ? -23.073 -5.539 -19.291 1.00 41.50 125 LEU A C 1
ATOM 1039 O O . LEU A 1 125 ? -24.295 -5.393 -19.165 1.00 41.50 125 LEU A O 1
ATOM 1043 N N . PRO A 1 126 ? -22.499 -5.764 -20.485 1.00 41.91 126 PRO A N 1
ATOM 1044 C CA . PRO A 1 126 ? -23.314 -6.174 -21.609 1.00 41.91 126 PRO A CA 1
ATOM 1045 C C . PRO A 1 126 ? -24.065 -7.416 -21.138 1.00 41.91 126 PRO A C 1
ATOM 1047 O O . PRO A 1 126 ? -23.457 -8.440 -20.820 1.00 41.91 126 PRO A O 1
ATOM 1050 N N . SER A 1 127 ? -25.378 -7.288 -20.964 1.00 48.62 127 SER A N 1
ATOM 1051 C CA . SER A 1 127 ? -26.236 -8.436 -20.740 1.00 48.62 127 SER A CA 1
ATOM 1052 C C . SER A 1 127 ? -26.004 -9.366 -21.923 1.00 48.62 127 SER A C 1
ATOM 1054 O O . SER A 1 127 ? -26.219 -8.950 -23.058 1.00 48.62 127 SER A O 1
ATOM 1056 N N . SER A 1 128 ? -25.522 -10.571 -21.614 1.00 51.03 128 SER A N 1
ATOM 1057 C CA . SER A 1 128 ? -25.202 -11.674 -22.522 1.00 51.03 128 SER A CA 1
ATOM 1058 C C . SER A 1 128 ? -24.159 -11.387 -23.607 1.00 51.03 128 SER A C 1
ATOM 1060 O O . SER A 1 128 ? -24.507 -10.935 -24.683 1.00 51.03 128 SER A O 1
ATOM 1062 N N . ASP A 1 129 ? -22.912 -11.786 -23.354 1.00 47.72 129 ASP A N 1
ATOM 1063 C CA . ASP A 1 129 ? -22.069 -12.447 -24.365 1.00 47.72 129 ASP A CA 1
ATOM 1064 C C . ASP A 1 129 ? -21.069 -13.387 -23.670 1.00 47.72 129 ASP A C 1
ATOM 1066 O O . ASP A 1 129 ? -19.854 -13.327 -23.824 1.00 47.72 129 ASP A O 1
ATOM 1070 N N . LEU A 1 130 ? -21.613 -14.299 -22.858 1.00 48.12 130 LEU A N 1
ATOM 1071 C CA . LEU A 1 130 ? -20.932 -15.546 -22.519 1.00 48.12 130 LEU A CA 1
ATOM 1072 C C . LEU A 1 130 ? -21.209 -16.542 -23.646 1.00 48.12 130 LEU A C 1
ATOM 1074 O O . LEU A 1 130 ? -22.048 -17.435 -23.523 1.00 48.12 130 LEU A O 1
ATOM 1078 N N . ARG A 1 131 ? -20.503 -16.385 -24.765 1.00 44.75 131 ARG A N 1
ATOM 1079 C CA . ARG A 1 131 ? -20.219 -17.516 -25.645 1.00 44.75 131 ARG A CA 1
ATOM 1080 C C . ARG A 1 131 ? -18.726 -17.762 -25.630 1.00 44.75 131 ARG A C 1
ATOM 1082 O O . ARG A 1 131 ? -17.930 -16.968 -26.110 1.00 44.75 131 ARG A O 1
ATOM 1089 N N . ALA A 1 132 ? -18.406 -18.874 -24.986 1.00 47.56 132 ALA A N 1
ATOM 1090 C CA . ALA A 1 132 ? -17.102 -19.481 -24.927 1.00 47.56 132 ALA A CA 1
ATOM 1091 C C . ALA A 1 132 ? -16.511 -19.694 -26.323 1.00 47.56 132 ALA A C 1
ATOM 1093 O O . ALA A 1 132 ? -17.193 -20.163 -27.234 1.00 47.56 132 ALA A O 1
ATOM 1094 N N . SER A 1 133 ? -15.208 -19.484 -26.414 1.00 45.94 133 SER A N 1
ATOM 1095 C CA . SER A 1 133 ? -14.328 -20.254 -27.282 1.00 45.94 133 SER A CA 1
ATOM 1096 C C . SER A 1 133 ? -12.941 -20.179 -26.657 1.00 45.94 133 SER A C 1
ATOM 1098 O O . SER A 1 133 ? -12.420 -19.083 -26.463 1.00 45.94 133 SER A O 1
ATOM 1100 N N . TRP A 1 134 ? -12.467 -21.353 -26.240 1.00 56.06 134 TRP A N 1
ATOM 1101 C CA . TRP A 1 134 ? -11.165 -21.623 -25.634 1.00 56.06 134 TRP A CA 1
ATOM 1102 C C . TRP A 1 134 ? -10.002 -21.106 -26.477 1.00 56.06 134 TRP A C 1
ATOM 1104 O O . TRP A 1 134 ? -10.125 -21.157 -27.723 1.00 56.06 134 TRP A O 1
#